Protein AF-A0AAP3DM67-F1 (afdb_monomer)

Organism: Brevibacillus laterosporus (NCBI:txid1465)

Sequence (112 aa):
MTEQQIIVTLATKVMGWELLANDGLGWTGQRPDGVFVYEWNWNPLEDLNHAFQVVDKLLMIDKLLSHFYIFELFGSEVGWVAIFKLIDGNLNYPKMFEATGKLRKEPYAKLL

Nearest PDB structures (foldseek):
  7ucz-assembly2_B  TM=4.566E-01  e=4.155E+00  Homo sapiens
  8pnd-assembly1_A  TM=3.630E-01  e=1.825E+00  Homo sapiens
  8pnd-assembly2_B  TM=4.158E-01  e=3.694E+00  Homo sapiens
  8hmd-assembly1_B  TM=3.719E-01  e=3.097E+00  Tetrahymena thermophila
  7ds3-assembly1_B  TM=2.261E-01  e=5.256E+00  Gallus gallus

InterPro domains:
  IPR041270 Phage ABA sandwich domain [PF18066] (10-60)

Secondary structure (DSSP, 8-state):
--HHHHHHHIIIIIS-PEEEEEETTEEEEE-TTS-EEEGGG--TTT-HHHHHHHHHHHHHHHHHS-EEEEEEEEEETTEEEEEEEEEETTS--SEEEEEEESSTTHHHHTT-

pLDDT: mean 80.98, std 11.81, range [52.84, 96.88]

Foldseek 3Di:
DDLLVVQVCLVCVQQVWAWDDDDPVGTWTAHPVGDIDTPVRARLVPDVVNVVVSVVSVLLVVLVVFWDWDWDWDADPQAIKIKIFIATSVRDGPDIDIAGDRYRCRRVVVVD

Radius of gyration: 20.77 Å; Cα contacts (8 Å, |Δi|>4): 172; chains: 1; bounding box: 49×27×49 Å

Mean predicted aligned error: 12.62 Å

Structure (mmCIF, N/CA/C/O backbone):
data_AF-A0AAP3DM67-F1
#
_entry.id   AF-A0AAP3DM67-F1
#
loop_
_atom_site.group_PDB
_atom_site.id
_atom_site.type_symbol
_atom_site.label_atom_id
_atom_site.label_alt_id
_atom_site.label_comp_id
_atom_site.label_asym_id
_atom_site.label_entity_id
_atom_site.label_seq_id
_atom_site.pdbx_PDB_ins_code
_atom_site.Cartn_x
_atom_site.Cartn_y
_atom_site.Cartn_z
_atom_site.occupancy
_atom_site.B_iso_or_equiv
_atom_site.auth_seq_id
_atom_site.auth_comp_id
_atom_site.auth_asym_id
_atom_site.auth_atom_id
_atom_site.pdbx_PDB_model_num
ATOM 1 N N . MET A 1 1 ? 14.414 9.681 5.615 1.00 66.50 1 MET A N 1
ATOM 2 C CA . MET A 1 1 ? 13.932 8.965 4.418 1.00 66.50 1 MET A CA 1
ATOM 3 C C . MET A 1 1 ? 13.482 10.025 3.429 1.00 66.50 1 MET A C 1
ATOM 5 O O . MET A 1 1 ? 12.774 10.927 3.858 1.00 66.50 1 MET A O 1
ATOM 9 N N . THR A 1 2 ? 13.969 9.995 2.191 1.00 88.75 2 THR A N 1
ATOM 10 C CA . THR A 1 2 ? 13.570 10.949 1.138 1.00 88.75 2 THR A CA 1
ATOM 11 C C . THR A 1 2 ? 12.265 10.508 0.472 1.00 88.75 2 THR A C 1
ATOM 13 O O . THR A 1 2 ? 11.905 9.334 0.551 1.00 88.75 2 THR A O 1
ATOM 16 N N . GLU A 1 3 ? 11.563 11.419 -0.205 1.00 87.88 3 GLU A N 1
ATOM 17 C CA . GLU A 1 3 ? 10.336 11.097 -0.955 1.00 87.88 3 GLU A CA 1
ATOM 18 C C . GLU A 1 3 ? 10.576 9.988 -1.981 1.00 87.88 3 GLU A C 1
ATOM 20 O O . GLU A 1 3 ? 9.851 8.998 -2.013 1.00 87.88 3 GLU A O 1
ATOM 25 N N . GLN A 1 4 ? 11.679 10.071 -2.724 1.00 87.81 4 GLN A N 1
ATOM 26 C CA . GLN A 1 4 ? 12.065 9.038 -3.684 1.00 87.81 4 GLN A CA 1
ATOM 27 C C . GLN A 1 4 ? 12.304 7.672 -3.015 1.00 87.81 4 GLN A C 1
ATOM 29 O O . GLN A 1 4 ? 11.886 6.638 -3.534 1.00 87.81 4 GLN A O 1
ATOM 34 N N . GLN A 1 5 ? 12.906 7.646 -1.818 1.00 86.69 5 GLN A N 1
ATOM 35 C CA . GLN A 1 5 ? 13.051 6.409 -1.040 1.00 86.69 5 GLN A CA 1
ATOM 36 C C . GLN A 1 5 ? 11.694 5.845 -0.598 1.00 86.69 5 GLN A C 1
ATOM 38 O O . GLN A 1 5 ? 11.529 4.623 -0.592 1.00 86.69 5 GLN A O 1
ATOM 43 N N . ILE A 1 6 ? 10.725 6.699 -0.251 1.00 89.31 6 ILE A N 1
ATOM 44 C CA . ILE A 1 6 ? 9.356 6.272 0.077 1.00 89.31 6 ILE A CA 1
ATOM 45 C C . ILE A 1 6 ? 8.704 5.646 -1.158 1.00 89.31 6 ILE A C 1
ATOM 47 O O . ILE A 1 6 ? 8.230 4.516 -1.075 1.00 89.31 6 ILE A O 1
ATOM 51 N N . ILE A 1 7 ? 8.745 6.318 -2.311 1.00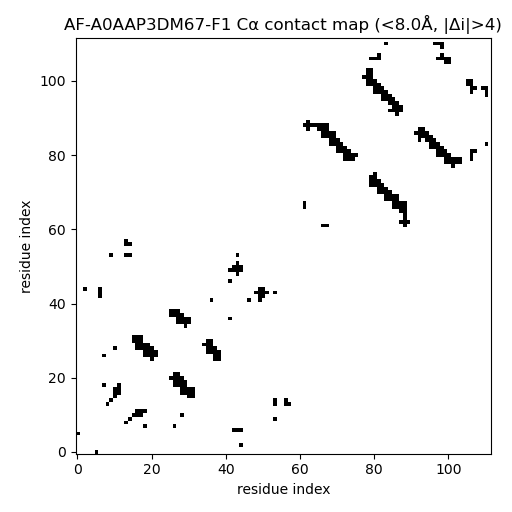 91.62 7 ILE A N 1
ATOM 52 C CA . ILE A 1 7 ? 8.131 5.840 -3.562 1.00 91.62 7 ILE A CA 1
ATOM 53 C C . ILE A 1 7 ? 8.707 4.479 -3.973 1.00 91.62 7 ILE A C 1
ATOM 55 O O . ILE A 1 7 ? 7.953 3.531 -4.195 1.00 91.62 7 ILE A O 1
ATOM 59 N N . VAL A 1 8 ? 10.036 4.339 -3.987 1.00 93.50 8 VAL A N 1
ATOM 60 C CA . VAL A 1 8 ? 10.715 3.072 -4.315 1.00 93.50 8 VAL A CA 1
ATOM 61 C C . VAL A 1 8 ? 10.374 1.973 -3.302 1.00 93.50 8 VAL A C 1
ATOM 63 O O . VAL A 1 8 ? 10.197 0.809 -3.672 1.00 93.50 8 VAL A O 1
ATOM 66 N N . THR A 1 9 ? 10.231 2.321 -2.020 1.00 93.06 9 THR A N 1
ATOM 67 C CA . THR A 1 9 ? 9.796 1.366 -0.990 1.00 93.06 9 THR A CA 1
ATOM 68 C C . THR A 1 9 ? 8.365 0.900 -1.241 1.00 93.06 9 THR A C 1
ATOM 70 O O . THR A 1 9 ? 8.106 -0.300 -1.180 1.00 93.06 9 THR A O 1
ATOM 73 N N . LEU A 1 10 ? 7.440 1.802 -1.574 1.00 92.25 10 LEU A N 1
ATOM 74 C CA . LEU A 1 10 ? 6.061 1.440 -1.908 1.00 92.25 10 LEU A CA 1
ATOM 75 C C . LEU A 1 10 ? 6.006 0.558 -3.165 1.00 92.25 10 LEU A C 1
ATOM 77 O O . LEU A 1 10 ? 5.364 -0.492 -3.143 1.00 92.25 10 LEU A O 1
ATOM 81 N N . ALA A 1 11 ? 6.743 0.907 -4.220 1.00 93.50 11 ALA A N 1
ATOM 82 C CA . ALA A 1 11 ? 6.826 0.103 -5.439 1.00 93.50 11 ALA A CA 1
ATOM 83 C C . ALA A 1 11 ? 7.337 -1.325 -5.161 1.00 93.50 11 ALA A C 1
ATOM 85 O O . ALA A 1 11 ? 6.722 -2.310 -5.567 1.00 93.50 11 ALA A O 1
ATOM 86 N N . THR A 1 12 ? 8.433 -1.463 -4.414 1.00 93.44 12 THR A N 1
ATOM 87 C CA . THR A 1 12 ? 9.079 -2.772 -4.213 1.00 93.44 12 THR A CA 1
ATOM 88 C C . THR A 1 12 ? 8.449 -3.609 -3.103 1.00 93.44 12 THR A C 1
ATOM 90 O O . THR A 1 12 ? 8.279 -4.817 -3.262 1.00 93.44 1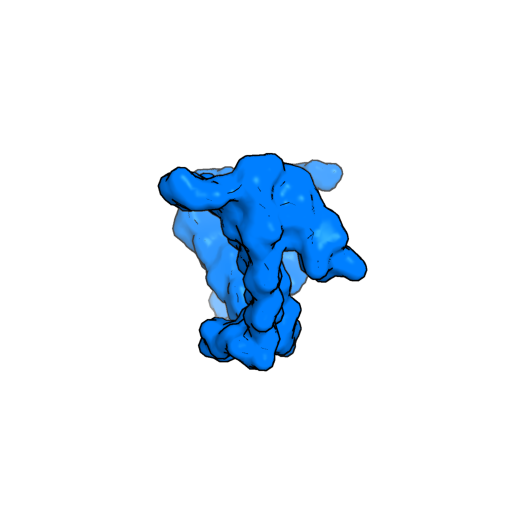2 THR A O 1
ATOM 93 N N . LYS A 1 13 ? 8.096 -3.002 -1.965 1.00 90.38 13 LYS A N 1
ATOM 94 C CA . LYS A 1 13 ? 7.615 -3.724 -0.774 1.00 90.38 13 LYS A CA 1
ATOM 95 C C . LYS A 1 13 ? 6.103 -3.865 -0.714 1.00 90.38 13 LYS A C 1
ATOM 97 O O . LYS A 1 13 ? 5.636 -4.878 -0.206 1.00 90.38 13 LYS A O 1
ATOM 102 N N . VAL A 1 14 ? 5.354 -2.886 -1.220 1.00 89.06 14 VAL A N 1
ATOM 103 C CA . VAL A 1 14 ? 3.885 -2.941 -1.220 1.00 89.06 14 VAL A CA 1
ATOM 104 C C . VAL A 1 14 ? 3.382 -3.505 -2.540 1.00 89.06 14 VAL A C 1
ATOM 106 O O . VAL A 1 14 ? 2.676 -4.512 -2.560 1.00 89.06 14 VAL A O 1
ATOM 109 N N . MET A 1 15 ? 3.781 -2.897 -3.658 1.00 91.69 15 MET A N 1
ATOM 110 C CA . MET A 1 15 ? 3.281 -3.302 -4.973 1.00 91.69 15 MET A CA 1
ATOM 111 C C . MET A 1 15 ? 3.920 -4.599 -5.483 1.00 91.69 15 MET A C 1
ATOM 113 O O . MET A 1 15 ? 3.322 -5.283 -6.319 1.00 91.69 15 MET A O 1
ATOM 117 N N . GLY A 1 16 ? 5.083 -4.974 -4.940 1.00 92.44 16 GLY A N 1
ATOM 118 C CA . GLY A 1 16 ? 5.822 -6.177 -5.323 1.00 92.44 16 GLY A CA 1
ATOM 119 C C . GLY A 1 16 ? 6.508 -6.045 -6.681 1.00 92.44 16 GLY A C 1
ATOM 120 O O . GLY A 1 16 ? 6.633 -7.035 -7.397 1.00 92.44 16 GLY A O 1
ATOM 121 N N . TRP A 1 17 ? 6.873 -4.824 -7.074 1.00 96.00 17 TRP A N 1
ATOM 122 C CA . TRP A 1 17 ? 7.575 -4.556 -8.326 1.00 96.00 17 TRP A CA 1
ATOM 123 C C . TRP A 1 17 ? 9.075 -4.790 -8.159 1.00 96.00 17 TRP A C 1
ATOM 125 O O . TRP A 1 17 ? 9.643 -4.548 -7.092 1.00 96.00 17 TRP A O 1
ATOM 135 N N . GLU A 1 18 ? 9.727 -5.233 -9.226 1.00 96.50 18 GLU A N 1
ATOM 136 C CA . GLU A 1 18 ? 11.180 -5.340 -9.271 1.00 96.50 18 GLU A CA 1
ATOM 137 C C . GLU A 1 18 ? 11.785 -3.967 -9.567 1.00 96.50 18 GLU A C 1
ATOM 139 O O . GLU A 1 18 ? 11.330 -3.271 -10.473 1.00 96.50 18 GLU A O 1
ATOM 144 N N . LEU A 1 19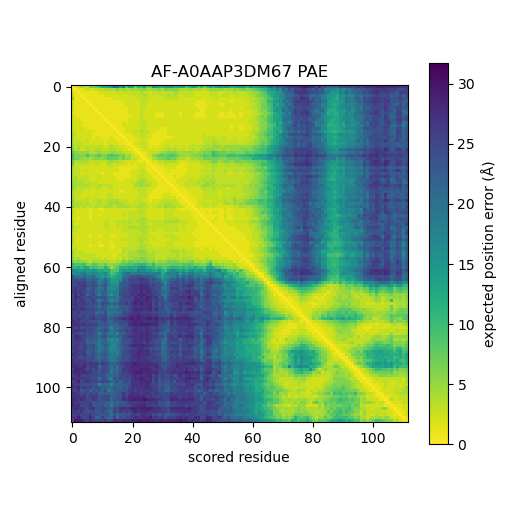 ? 12.797 -3.556 -8.801 1.00 95.81 19 LEU A N 1
ATOM 145 C CA . LEU A 1 19 ? 13.541 -2.327 -9.069 1.00 95.81 19 LEU A CA 1
ATOM 146 C C . LEU A 1 19 ? 14.678 -2.632 -10.044 1.00 95.81 19 LEU A C 1
ATOM 148 O O . LEU A 1 19 ? 15.571 -3.407 -9.712 1.00 95.81 19 LEU A O 1
ATOM 152 N N . LEU A 1 20 ? 14.665 -1.990 -11.210 1.00 94.50 20 LEU A N 1
ATOM 153 C CA . LEU A 1 20 ? 15.658 -2.210 -12.264 1.00 94.50 20 LEU A CA 1
ATOM 154 C C . LEU A 1 20 ? 16.739 -1.128 -12.288 1.00 94.50 20 LEU A C 1
ATOM 156 O O . LEU A 1 20 ? 17.904 -1.423 -12.539 1.00 94.50 20 LEU A O 1
ATOM 160 N N . ALA A 1 21 ? 16.360 0.121 -12.016 1.00 93.06 21 ALA A N 1
ATOM 161 C CA . ALA A 1 21 ? 17.277 1.252 -11.938 1.00 93.06 21 ALA A CA 1
ATOM 162 C C . ALA A 1 21 ? 16.771 2.278 -10.917 1.00 93.06 21 ALA A C 1
ATOM 164 O O . ALA A 1 21 ? 15.563 2.431 -10.731 1.00 93.06 21 ALA A O 1
ATOM 165 N N . ASN A 1 22 ? 17.698 2.965 -10.251 1.00 92.06 22 ASN A N 1
ATOM 166 C CA . ASN A 1 22 ? 17.429 4.092 -9.358 1.00 92.06 22 ASN A CA 1
ATOM 167 C C . ASN A 1 22 ? 18.684 4.970 -9.299 1.00 92.06 22 ASN A C 1
ATOM 169 O O . ASN A 1 22 ? 19.589 4.715 -8.500 1.00 92.06 22 ASN A O 1
ATOM 173 N N . ASP A 1 23 ? 18.772 5.935 -10.206 1.00 87.06 23 ASP A N 1
ATOM 174 C CA . ASP A 1 23 ? 19.939 6.795 -10.387 1.00 87.06 23 ASP A CA 1
ATOM 175 C C . ASP A 1 23 ? 19.524 8.266 -10.583 1.00 87.06 23 ASP A C 1
ATOM 177 O O . ASP A 1 23 ? 18.393 8.656 -10.299 1.00 87.06 23 ASP A O 1
ATOM 181 N N . GLY A 1 24 ? 20.456 9.115 -11.027 1.00 79.62 24 GLY A N 1
ATOM 182 C CA . GLY A 1 24 ? 20.201 10.544 -11.239 1.00 79.62 24 GLY A CA 1
ATOM 183 C C . GLY A 1 24 ? 19.169 10.869 -12.329 1.00 79.62 24 GLY A C 1
ATOM 184 O O . GLY A 1 24 ? 18.807 12.036 -12.462 1.00 79.62 24 GLY A O 1
ATOM 185 N N . LEU A 1 25 ? 18.710 9.879 -13.102 1.00 81.31 25 LEU A N 1
ATOM 186 C CA . LEU A 1 25 ? 17.636 9.999 -14.093 1.00 81.31 25 LEU A CA 1
ATOM 187 C C . LEU A 1 25 ? 16.271 9.549 -13.548 1.00 81.31 25 LEU A C 1
ATOM 189 O O . LEU A 1 25 ? 15.282 9.619 -14.278 1.00 81.31 25 LEU A O 1
ATOM 193 N N . GLY A 1 26 ? 16.222 9.090 -12.295 1.00 86.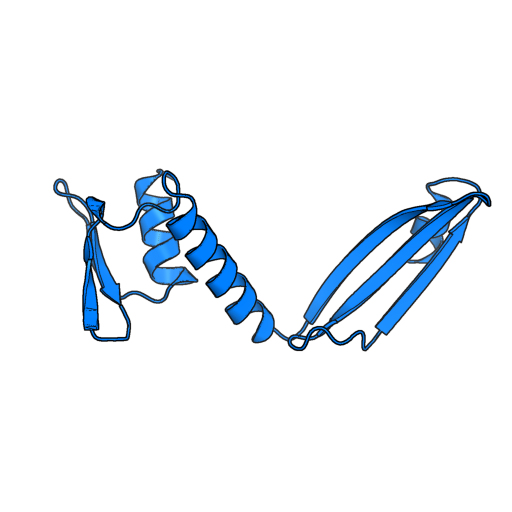75 26 GLY A N 1
ATOM 194 C CA . GLY A 1 26 ? 15.019 8.593 -11.644 1.00 86.75 26 GLY A CA 1
ATOM 195 C C . GLY A 1 26 ? 15.043 7.092 -11.393 1.00 86.75 26 GLY A C 1
ATOM 196 O O . GLY A 1 26 ? 16.077 6.424 -11.496 1.00 86.75 26 GLY A O 1
ATOM 197 N N . TRP A 1 27 ? 13.875 6.541 -11.065 1.00 91.88 27 TRP A N 1
ATOM 198 C CA . TRP A 1 27 ? 13.705 5.106 -10.857 1.00 91.88 27 TRP A CA 1
ATOM 199 C C . TRP A 1 27 ? 12.912 4.444 -11.990 1.00 91.88 27 TRP A C 1
ATOM 201 O O . TRP A 1 27 ? 12.010 5.029 -12.594 1.00 91.88 27 TRP A O 1
ATOM 211 N N . THR A 1 28 ? 13.263 3.192 -12.273 1.00 94.50 28 THR A N 1
ATOM 212 C CA . THR A 1 28 ? 12.547 2.306 -13.197 1.00 94.50 28 THR A CA 1
ATOM 213 C C . THR A 1 28 ? 12.300 0.977 -12.505 1.00 94.50 28 THR A C 1
ATOM 215 O O . THR A 1 28 ? 13.220 0.385 -11.935 1.00 94.50 28 THR A O 1
ATOM 218 N N . GLY A 1 29 ? 11.065 0.496 -12.570 1.00 94.75 29 GLY A N 1
ATOM 219 C CA . GLY A 1 29 ? 10.685 -0.811 -12.059 1.00 94.75 29 GLY A CA 1
ATOM 220 C C . GLY A 1 29 ? 9.889 -1.630 -13.064 1.00 94.75 29 GLY A C 1
ATOM 221 O O . GLY A 1 29 ? 9.464 -1.131 -14.106 1.00 94.75 29 GLY A O 1
ATOM 222 N N . GLN A 1 30 ? 9.678 -2.898 -12.741 1.00 96.88 30 GLN A N 1
ATOM 223 C CA . GLN A 1 30 ? 8.876 -3.819 -13.534 1.00 96.88 30 GLN A CA 1
ATOM 224 C C . GLN A 1 30 ? 7.789 -4.447 -12.668 1.00 96.88 30 GLN A C 1
ATOM 226 O O . GLN A 1 30 ? 8.036 -4.937 -11.564 1.00 96.88 30 GLN A O 1
ATOM 231 N N . ARG A 1 31 ? 6.559 -4.410 -13.174 1.00 94.75 31 ARG A N 1
ATOM 232 C CA . ARG A 1 31 ? 5.405 -5.055 -12.550 1.00 94.75 31 ARG A CA 1
ATOM 233 C C . ARG A 1 31 ? 5.482 -6.580 -12.708 1.00 94.75 31 ARG A C 1
ATOM 235 O O . ARG A 1 31 ? 6.107 -7.058 -13.652 1.00 94.75 31 ARG A O 1
ATOM 242 N N . PRO A 1 32 ? 4.771 -7.356 -11.868 1.00 91.38 32 PRO A N 1
ATOM 243 C CA . PRO A 1 32 ? 4.705 -8.814 -12.001 1.00 91.38 32 PRO A CA 1
ATOM 244 C C . PRO A 1 32 ? 4.177 -9.325 -13.352 1.00 91.38 32 PRO A C 1
ATOM 246 O O . PRO A 1 32 ? 4.434 -10.469 -13.708 1.00 91.38 32 PRO A O 1
ATOM 249 N N . ASP A 1 33 ? 3.439 -8.501 -14.101 1.00 94.56 33 ASP A N 1
ATOM 250 C CA . ASP A 1 33 ? 2.946 -8.806 -15.453 1.00 94.56 33 ASP A CA 1
ATOM 251 C C . ASP A 1 33 ? 3.969 -8.492 -16.567 1.00 94.56 33 ASP A C 1
ATOM 253 O O . ASP A 1 33 ? 3.676 -8.670 -17.749 1.00 94.56 33 ASP A O 1
ATOM 257 N N . GLY A 1 34 ? 5.173 -8.039 -16.204 1.00 93.62 34 GLY A N 1
ATOM 258 C CA . GLY A 1 34 ? 6.258 -7.707 -17.124 1.00 93.62 34 GLY A CA 1
ATOM 259 C C . GLY A 1 34 ? 6.248 -6.262 -17.630 1.00 93.62 34 GLY A C 1
ATOM 260 O O . GLY A 1 34 ? 7.183 -5.875 -18.337 1.00 93.62 34 GLY A O 1
ATOM 261 N N . VAL A 1 35 ? 5.252 -5.444 -17.269 1.00 95.94 35 VAL A N 1
ATOM 262 C CA . VAL A 1 35 ? 5.155 -4.047 -17.722 1.00 95.94 35 VAL A CA 1
ATOM 263 C C . VAL A 1 35 ? 6.152 -3.155 -16.977 1.00 95.94 35 VAL A C 1
ATOM 265 O O . VAL A 1 35 ? 6.200 -3.143 -15.745 1.00 95.94 35 VAL A O 1
ATOM 268 N N . PHE A 1 36 ? 6.921 -2.362 -17.727 1.00 94.75 36 PHE A N 1
ATOM 269 C CA . PHE A 1 36 ? 7.837 -1.365 -17.170 1.00 94.75 36 PHE A CA 1
ATOM 270 C C . PHE A 1 36 ? 7.088 -0.138 -16.635 1.00 94.75 36 PHE A C 1
ATOM 272 O O . PHE A 1 36 ? 6.146 0.363 -17.254 1.00 94.75 36 PHE A O 1
ATOM 279 N N . VAL A 1 37 ? 7.541 0.369 -15.491 1.00 93.75 37 VAL A N 1
ATOM 280 C CA . VAL A 1 37 ? 7.041 1.580 -14.837 1.00 93.75 37 VAL A CA 1
ATOM 281 C C . VAL A 1 37 ? 8.217 2.509 -14.578 1.00 93.75 37 VAL A C 1
ATOM 283 O O . VAL A 1 37 ? 9.263 2.077 -14.103 1.00 93.75 37 VAL A O 1
ATOM 286 N N . TYR A 1 38 ? 8.020 3.785 -14.876 1.00 92.19 38 TYR A N 1
ATOM 287 C CA . TYR A 1 38 ? 9.017 4.837 -14.724 1.00 92.19 38 TYR A CA 1
ATOM 288 C C . TYR A 1 38 ? 8.552 5.843 -13.672 1.00 92.19 38 TYR A C 1
ATOM 290 O O . TYR A 1 38 ? 7.345 5.999 -13.472 1.00 92.19 38 TYR A O 1
ATOM 298 N N . GLU A 1 39 ? 9.491 6.555 -13.054 1.00 88.31 39 GLU A N 1
ATOM 299 C CA . GLU A 1 39 ? 9.216 7.567 -12.025 1.00 88.31 39 GLU A CA 1
ATOM 300 C C . GLU A 1 39 ? 8.137 8.577 -12.429 1.00 88.31 39 GLU A C 1
ATOM 302 O O . GLU A 1 39 ? 7.178 8.790 -11.692 1.00 88.31 39 GLU A O 1
ATOM 307 N N . TRP A 1 40 ? 8.233 9.137 -13.635 1.00 88.12 40 TRP A N 1
ATOM 308 C CA . TRP A 1 40 ? 7.273 10.127 -14.137 1.00 88.12 40 TRP A CA 1
ATOM 309 C C . TRP A 1 40 ? 5.877 9.554 -14.431 1.00 88.12 40 TRP A C 1
ATOM 311 O O . TRP A 1 40 ? 4.935 10.315 -14.634 1.00 88.12 40 TRP A O 1
ATOM 321 N N . ASN A 1 41 ? 5.727 8.226 -14.467 1.00 90.56 41 ASN A N 1
ATOM 322 C CA . ASN A 1 41 ? 4.452 7.553 -14.716 1.00 90.56 41 ASN A CA 1
ATOM 323 C C . ASN A 1 41 ? 3.747 7.108 -13.429 1.00 90.56 41 ASN A C 1
ATOM 325 O O . ASN A 1 41 ? 2.580 6.728 -13.495 1.00 90.56 41 ASN A O 1
ATOM 329 N N . TRP A 1 42 ? 4.435 7.086 -12.282 1.00 93.62 42 TRP A N 1
ATOM 330 C CA . TRP A 1 42 ? 3.855 6.615 -11.027 1.00 93.62 42 TRP A CA 1
ATOM 331 C C . TRP A 1 42 ? 4.459 7.331 -9.820 1.00 93.62 42 TRP A C 1
ATOM 333 O O . TRP A 1 42 ? 5.554 7.009 -9.366 1.00 93.62 42 TRP A O 1
ATOM 343 N N . ASN A 1 43 ? 3.702 8.275 -9.264 1.00 92.06 43 ASN A N 1
ATOM 344 C CA . ASN A 1 43 ? 4.053 8.980 -8.037 1.00 92.06 43 ASN A CA 1
ATOM 345 C C . ASN A 1 43 ? 2.875 8.946 -7.041 1.00 92.06 43 ASN A C 1
ATOM 347 O O . ASN A 1 43 ? 1.946 9.741 -7.180 1.00 92.06 43 ASN A O 1
ATOM 351 N N . PRO A 1 44 ? 2.883 8.048 -6.038 1.00 89.25 44 PRO A N 1
ATOM 352 C CA . PRO A 1 44 ? 1.815 7.937 -5.043 1.00 89.25 44 PRO A CA 1
ATOM 353 C C . PRO A 1 44 ? 1.796 9.081 -4.021 1.00 89.25 44 PRO A C 1
ATOM 355 O O . PRO A 1 44 ? 0.876 9.136 -3.210 1.00 89.25 44 PRO A O 1
ATOM 358 N N . LEU A 1 45 ? 2.798 9.966 -4.014 1.00 88.31 45 LEU A N 1
ATOM 359 C CA . LEU A 1 45 ? 2.824 11.133 -3.127 1.00 88.31 45 LEU A CA 1
ATOM 360 C C . LEU A 1 45 ? 2.170 12.366 -3.767 1.00 88.31 45 LEU A C 1
ATOM 362 O O . LEU A 1 45 ? 1.726 13.256 -3.048 1.00 88.31 45 LEU A O 1
ATOM 366 N N . GLU A 1 46 ? 2.077 12.401 -5.098 1.00 86.44 46 GLU A N 1
ATOM 367 C CA . GLU A 1 46 ? 1.540 13.541 -5.856 1.00 86.44 46 GLU A CA 1
ATOM 368 C C . GLU A 1 46 ? 0.243 13.217 -6.612 1.00 86.44 46 GLU A C 1
ATOM 370 O O . GLU A 1 46 ? -0.560 14.116 -6.858 1.00 86.44 46 GLU A O 1
ATOM 375 N N . ASP A 1 47 ? -0.002 11.947 -6.955 1.00 85.88 47 ASP A N 1
ATOM 376 C CA . ASP A 1 47 ? -1.200 11.509 -7.676 1.00 85.88 47 ASP A CA 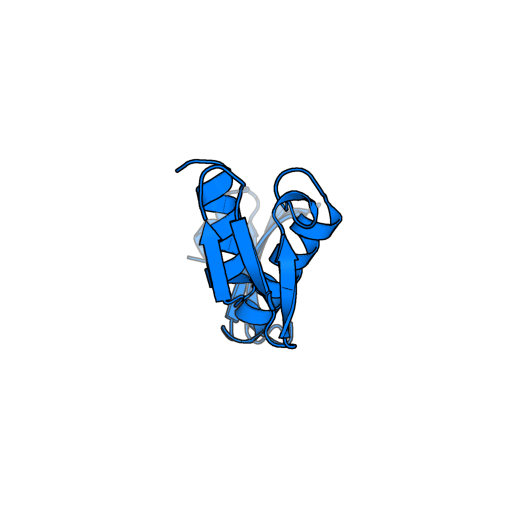1
ATOM 377 C C . ASP A 1 47 ? -2.087 10.613 -6.795 1.00 85.88 47 ASP A C 1
ATOM 379 O O . ASP A 1 47 ? -1.677 9.555 -6.305 1.00 85.88 47 ASP A O 1
ATOM 383 N N . LEU A 1 48 ? -3.347 11.027 -6.632 1.00 78.44 48 LEU A N 1
ATOM 384 C CA . LEU A 1 48 ? -4.340 10.326 -5.816 1.00 78.44 48 LEU A CA 1
ATOM 385 C C . LEU A 1 48 ? -4.654 8.914 -6.327 1.00 78.44 48 LEU A C 1
ATOM 387 O O . LEU A 1 48 ? -4.835 8.009 -5.514 1.00 78.44 48 LEU A O 1
ATOM 391 N N . ASN A 1 49 ? -4.698 8.686 -7.640 1.00 86.44 49 ASN A N 1
ATOM 392 C CA . ASN A 1 49 ? -4.958 7.355 -8.194 1.00 86.44 49 ASN A CA 1
ATOM 393 C C . ASN A 1 49 ? -3.818 6.393 -7.849 1.00 86.44 49 ASN A C 1
ATOM 395 O O . ASN A 1 49 ? -4.061 5.233 -7.514 1.00 86.44 49 ASN A O 1
ATOM 399 N N . HIS A 1 50 ? -2.573 6.871 -7.888 1.00 89.94 50 HIS A N 1
ATOM 400 C CA . HIS A 1 50 ? -1.410 6.084 -7.477 1.00 89.94 50 HIS A CA 1
ATOM 401 C C . HIS A 1 50 ? -1.411 5.809 -5.970 1.00 89.94 50 HIS A C 1
ATOM 403 O O . HIS A 1 50 ? -1.124 4.683 -5.560 1.00 89.94 50 HIS A O 1
ATOM 409 N N . ALA A 1 51 ? -1.801 6.790 -5.151 1.00 80.56 51 ALA A N 1
ATOM 410 C CA . ALA A 1 51 ? -1.975 6.598 -3.713 1.00 80.56 51 ALA A CA 1
ATOM 411 C C . ALA A 1 51 ? -3.029 5.518 -3.404 1.00 80.56 51 ALA A C 1
ATOM 413 O O . ALA A 1 51 ? -2.783 4.624 -2.591 1.00 80.56 51 ALA A O 1
ATOM 414 N N . PHE A 1 52 ? -4.174 5.539 -4.095 1.00 80.19 52 PHE A N 1
ATOM 415 C CA . PHE A 1 52 ? -5.220 4.527 -3.914 1.00 80.19 52 PHE A CA 1
ATOM 416 C C . PHE A 1 52 ? -4.774 3.122 -4.333 1.00 80.19 52 PHE A C 1
ATOM 418 O O . PHE A 1 52 ? -5.104 2.166 -3.640 1.00 80.19 52 PHE A O 1
ATOM 425 N N . GLN A 1 53 ? -3.947 2.974 -5.374 1.00 87.75 53 GLN A N 1
ATOM 426 C CA . GLN A 1 53 ? -3.379 1.664 -5.735 1.00 87.75 53 GLN A CA 1
ATOM 427 C C . GLN A 1 53 ? -2.550 1.047 -4.597 1.00 87.75 53 GLN A C 1
ATOM 429 O O . GLN A 1 53 ? -2.609 -0.163 -4.373 1.00 87.75 53 GLN A O 1
ATOM 434 N N . VAL A 1 54 ? -1.789 1.870 -3.865 1.00 86.00 54 VAL A N 1
ATOM 435 C CA . VAL A 1 54 ? -1.023 1.429 -2.689 1.00 86.00 54 VAL A CA 1
ATOM 436 C C . VAL A 1 54 ? -1.969 0.992 -1.573 1.00 86.00 54 VAL A C 1
ATOM 438 O O . VAL A 1 54 ? -1.767 -0.069 -0.985 1.00 86.00 54 VAL A O 1
ATOM 441 N N . VAL A 1 55 ? -3.016 1.777 -1.306 1.00 78.50 55 VAL A N 1
ATOM 442 C CA . VAL A 1 55 ? -4.030 1.468 -0.285 1.00 78.50 55 VAL A CA 1
ATOM 443 C C . VAL A 1 55 ? -4.759 0.164 -0.606 1.00 78.50 55 VAL A C 1
ATOM 445 O O . VAL A 1 55 ? -4.849 -0.699 0.263 1.00 78.50 55 VAL A O 1
ATOM 448 N N . ASP A 1 56 ? -5.202 -0.032 -1.847 1.00 81.12 56 ASP A N 1
ATOM 449 C CA . ASP A 1 56 ? -5.859 -1.267 -2.288 1.00 81.12 56 ASP A CA 1
ATOM 450 C C . ASP A 1 56 ? -4.942 -2.479 -2.130 1.00 81.12 56 ASP A C 1
ATOM 452 O O . ASP A 1 56 ? -5.372 -3.549 -1.690 1.00 81.12 56 ASP A O 1
ATOM 456 N N . LYS A 1 57 ? -3.654 -2.319 -2.449 1.00 82.81 57 LYS A N 1
ATOM 457 C CA . LYS A 1 57 ? -2.672 -3.390 -2.300 1.00 82.81 57 LYS A CA 1
ATOM 458 C C . LYS A 1 57 ? -2.408 -3.721 -0.834 1.00 82.81 57 LYS A C 1
ATOM 460 O O . LYS A 1 57 ? -2.365 -4.903 -0.502 1.00 82.81 57 LYS A O 1
ATOM 465 N N . LEU A 1 58 ? -2.279 -2.715 0.031 1.00 78.75 58 LEU A N 1
ATOM 466 C CA . LEU A 1 58 ? -2.153 -2.904 1.478 1.00 78.75 58 LEU A CA 1
ATOM 467 C C . LEU A 1 58 ? -3.397 -3.574 2.057 1.00 78.75 58 LEU A C 1
ATOM 469 O O . LEU A 1 58 ? -3.259 -4.555 2.769 1.00 78.75 58 LEU A O 1
ATOM 473 N N . LEU A 1 59 ? -4.598 -3.139 1.670 1.00 69.75 59 LEU A N 1
ATOM 474 C CA . LEU A 1 59 ? -5.853 -3.789 2.053 1.00 69.75 59 LEU A CA 1
ATOM 475 C C . LEU A 1 59 ? -5.914 -5.240 1.566 1.00 69.75 59 LEU A C 1
ATOM 477 O O . LEU A 1 59 ? -6.395 -6.105 2.287 1.00 69.75 59 LEU A O 1
ATOM 481 N N . MET A 1 60 ? -5.424 -5.542 0.362 1.00 67.81 60 MET A N 1
ATOM 482 C CA . MET A 1 60 ? -5.380 -6.914 -0.155 1.00 67.81 60 MET A CA 1
ATOM 483 C C . MET A 1 60 ? -4.343 -7.784 0.576 1.00 67.81 60 MET A C 1
ATOM 485 O O . MET A 1 60 ? -4.605 -8.960 0.826 1.00 67.81 60 MET A O 1
ATOM 489 N N . ILE A 1 61 ? -3.185 -7.220 0.934 1.00 61.19 61 ILE A N 1
ATOM 490 C CA . ILE A 1 61 ? -2.182 -7.870 1.794 1.00 61.19 61 ILE A CA 1
ATOM 491 C C . ILE A 1 61 ? -2.752 -8.077 3.204 1.00 61.19 61 ILE A C 1
ATOM 493 O O . ILE A 1 61 ? -2.563 -9.142 3.780 1.00 61.19 61 ILE A O 1
ATOM 497 N N . ASP A 1 62 ? -3.522 -7.129 3.728 1.00 56.47 62 ASP A N 1
ATOM 498 C CA . ASP A 1 62 ? -4.184 -7.243 5.028 1.00 56.47 62 ASP A CA 1
ATOM 499 C C . ASP A 1 62 ? -5.332 -8.258 5.004 1.00 56.47 62 ASP A C 1
ATOM 501 O O . ASP A 1 62 ? -5.529 -8.988 5.970 1.00 56.47 62 ASP A O 1
ATOM 505 N N . LYS A 1 63 ? -6.032 -8.429 3.875 1.00 52.84 63 LYS A N 1
ATOM 506 C CA . LYS A 1 63 ? -6.944 -9.572 3.692 1.00 52.84 63 LYS A CA 1
ATOM 507 C C . LYS A 1 63 ? -6.211 -10.918 3.755 1.00 52.84 63 LYS A C 1
ATOM 509 O O . LYS A 1 63 ? -6.809 -11.908 4.174 1.00 52.84 63 LYS A O 1
ATOM 514 N N . LEU A 1 64 ? -4.929 -10.969 3.371 1.00 53.69 64 LEU A N 1
ATOM 515 C CA . LEU A 1 64 ? -4.066 -12.143 3.570 1.00 53.69 64 LEU A CA 1
ATOM 516 C C . LEU A 1 64 ? -3.562 -12.241 5.023 1.00 53.69 64 LEU A C 1
ATOM 518 O O . LEU A 1 64 ? -3.470 -13.346 5.560 1.00 53.69 64 LEU A O 1
ATOM 522 N N . LEU A 1 65 ? -3.308 -11.114 5.698 1.00 55.25 65 LEU A N 1
ATOM 523 C CA . LEU A 1 65 ? -3.068 -11.031 7.144 1.00 55.25 65 LEU A CA 1
ATOM 524 C C . LEU A 1 65 ? -4.399 -11.072 7.904 1.00 55.25 65 LEU A C 1
ATOM 526 O O . LEU A 1 65 ? -4.769 -10.122 8.569 1.00 55.25 65 LEU A O 1
ATOM 530 N N . SER A 1 66 ? -5.077 -12.214 7.782 1.00 60.34 66 SER A N 1
ATOM 531 C CA . SER A 1 66 ? -6.327 -12.727 8.372 1.00 60.34 66 SER A CA 1
ATOM 532 C C . SER A 1 66 ? -7.182 -11.927 9.375 1.00 60.34 66 SER A C 1
ATOM 534 O O . SER A 1 66 ? -8.357 -12.269 9.458 1.00 60.34 66 SER A O 1
ATOM 536 N N . HIS A 1 67 ? -6.686 -10.948 10.140 1.00 60.75 67 HIS A N 1
ATOM 537 C CA . HIS A 1 67 ? -7.449 -10.216 11.145 1.00 60.75 67 HIS A CA 1
ATOM 538 C C . HIS A 1 67 ? -6.951 -8.777 11.405 1.00 60.75 67 HIS A C 1
ATOM 540 O O . HIS A 1 67 ? -5.767 -8.574 11.669 1.00 60.75 67 HIS A O 1
ATOM 546 N N . PHE A 1 68 ? -7.862 -7.800 11.484 1.00 64.75 68 PHE A N 1
ATOM 547 C CA . PHE A 1 68 ? -7.592 -6.458 12.024 1.00 64.75 68 PHE A CA 1
ATOM 548 C C . PHE A 1 68 ? -8.666 -6.030 13.037 1.00 64.75 68 PHE A C 1
ATOM 550 O O . PHE A 1 68 ? -9.788 -6.534 13.031 1.00 64.75 68 PHE A O 1
ATOM 557 N N . TYR A 1 69 ? -8.317 -5.118 13.949 1.00 66.81 69 TYR A N 1
ATOM 558 C CA . TYR A 1 69 ? -9.222 -4.643 14.999 1.00 66.81 69 TYR A CA 1
ATOM 559 C C . TYR A 1 69 ? -9.799 -3.272 14.649 1.00 66.81 69 TYR A C 1
ATOM 561 O O . TYR A 1 69 ? -9.048 -2.330 14.399 1.00 66.81 69 TYR A O 1
ATOM 569 N N . ILE A 1 70 ? -11.126 -3.143 14.695 1.00 76.75 70 ILE A N 1
ATOM 570 C CA . ILE A 1 70 ? -11.810 -1.847 14.671 1.00 76.75 70 ILE A CA 1
ATOM 571 C C . ILE A 1 70 ? -12.295 -1.512 16.079 1.00 76.75 70 ILE A C 1
ATOM 573 O O . ILE A 1 70 ? -12.951 -2.320 16.738 1.00 76.75 70 ILE A O 1
ATOM 577 N N . PHE A 1 71 ? -12.005 -0.284 16.506 1.00 76.25 71 PHE A N 1
ATOM 578 C CA . PHE A 1 71 ? -12.562 0.311 17.711 1.00 76.25 71 PHE A CA 1
ATOM 579 C C . PHE A 1 71 ? -13.480 1.476 17.339 1.00 76.25 71 PHE A C 1
ATOM 581 O O . PHE A 1 71 ? -13.050 2.441 16.706 1.00 76.25 71 PHE A O 1
ATOM 588 N N . GLU A 1 72 ? -14.736 1.394 17.761 1.00 81.44 72 GLU A N 1
ATOM 589 C CA . GLU A 1 72 ? -15.735 2.449 17.601 1.00 81.44 72 GLU A CA 1
ATOM 590 C C . GLU A 1 72 ? -16.104 2.995 18.981 1.00 81.44 72 GLU A C 1
ATOM 592 O O . GLU A 1 72 ? -16.393 2.235 19.903 1.00 81.44 72 GLU A O 1
ATOM 597 N N . LEU A 1 73 ? -16.115 4.319 19.129 1.00 81.94 73 LEU A N 1
ATOM 598 C CA . LEU A 1 73 ? -16.572 4.999 20.340 1.00 81.94 73 LEU A CA 1
ATOM 599 C C . LEU A 1 73 ? -17.471 6.159 19.937 1.00 81.94 73 LEU A C 1
ATOM 601 O O . LEU A 1 73 ? -17.004 7.118 19.320 1.00 81.94 73 LEU A O 1
ATOM 605 N N . PHE A 1 74 ? -18.739 6.099 20.321 1.00 85.31 74 PHE A N 1
ATOM 606 C CA . PHE A 1 74 ? -19.709 7.132 19.976 1.00 85.31 74 PHE A CA 1
ATOM 607 C C . PHE A 1 74 ? -20.661 7.434 21.134 1.00 85.31 74 PHE A C 1
ATOM 609 O O . PHE A 1 74 ? -20.840 6.643 22.064 1.00 85.31 74 PHE A O 1
ATOM 616 N N . GLY A 1 75 ? -21.225 8.640 21.091 1.00 82.19 75 GLY A N 1
ATOM 617 C CA . GLY A 1 75 ? -22.262 9.086 22.013 1.00 82.19 75 GLY A CA 1
ATOM 618 C C . GLY A 1 75 ? -23.645 8.660 21.526 1.00 82.19 75 GLY A C 1
ATOM 619 O O . GLY A 1 75 ? -23.914 8.649 20.328 1.00 82.19 75 GLY A O 1
ATOM 620 N N . SER A 1 76 ? -24.519 8.334 22.468 1.00 84.75 76 SER A N 1
ATOM 621 C CA . SER A 1 76 ? -25.933 8.007 22.282 1.00 84.75 76 SER A CA 1
ATOM 622 C C . SER A 1 76 ? -26.773 8.827 23.264 1.00 84.75 76 SER A C 1
ATOM 624 O O . SER A 1 76 ? -26.235 9.421 24.201 1.00 84.75 76 SER A O 1
ATOM 626 N N . GLU A 1 77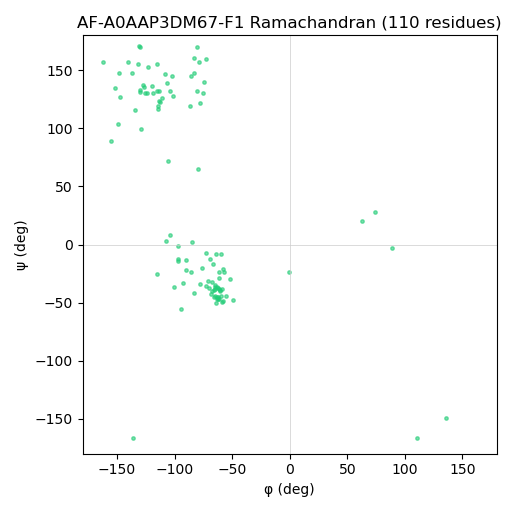 ? -28.096 8.823 23.103 1.00 85.06 77 GLU A N 1
ATOM 627 C CA . GLU A 1 77 ? -29.020 9.532 24.006 1.00 85.06 77 GLU A CA 1
ATOM 628 C C . GLU A 1 77 ? -28.893 9.096 25.478 1.00 85.06 77 GLU A C 1
ATOM 630 O O . GLU A 1 77 ? -29.210 9.862 26.386 1.00 85.06 77 GLU A O 1
ATOM 635 N N . VAL A 1 78 ? -28.389 7.882 25.725 1.00 82.19 78 VAL A N 1
ATOM 636 C CA . VAL A 1 78 ? -28.284 7.276 27.062 1.00 82.19 78 VAL A CA 1
ATOM 637 C C . VAL A 1 78 ? -26.852 7.216 27.613 1.00 82.19 78 VAL A C 1
ATOM 639 O O . VAL A 1 78 ? -26.641 6.697 28.711 1.00 82.19 78 VAL A O 1
ATOM 642 N N . GLY A 1 79 ? -25.861 7.754 26.893 1.00 87.31 79 GLY A N 1
ATOM 643 C CA . GLY A 1 79 ? -24.454 7.752 27.311 1.00 87.31 79 GLY A CA 1
ATOM 644 C C . GLY A 1 79 ? -23.491 7.372 26.189 1.00 87.31 79 GLY A C 1
ATOM 645 O O . GLY A 1 79 ? -23.739 7.648 25.019 1.00 87.31 79 GLY A O 1
ATOM 646 N N . TRP A 1 80 ? -22.375 6.744 26.540 1.00 85.88 80 TRP A N 1
ATOM 647 C CA . TRP A 1 80 ? -21.315 6.350 25.613 1.00 85.88 80 TRP A CA 1
ATOM 648 C C . TRP A 1 80 ? -21.314 4.846 25.370 1.00 85.88 80 TRP A C 1
ATOM 650 O O . TRP A 1 80 ? -21.441 4.057 26.311 1.00 85.88 80 TRP A O 1
ATOM 660 N N . VAL A 1 81 ? -21.102 4.473 24.111 1.00 82.81 81 VAL A N 1
ATOM 661 C CA . VAL A 1 81 ? -20.971 3.086 23.664 1.00 82.81 81 VAL A CA 1
ATOM 662 C C . VAL A 1 81 ? -19.589 2.907 23.056 1.00 82.81 81 VAL A C 1
ATOM 664 O O . VAL A 1 81 ? -19.166 3.718 22.229 1.00 82.81 81 VAL A O 1
ATOM 667 N N . ALA A 1 82 ? -18.887 1.861 23.482 1.00 78.50 82 ALA A N 1
ATOM 668 C CA . ALA A 1 82 ? -17.645 1.417 22.872 1.00 78.50 82 ALA A CA 1
ATOM 669 C C . ALA A 1 82 ? -17.844 0.024 22.275 1.00 78.50 82 ALA A C 1
ATOM 671 O O . ALA A 1 82 ? -18.373 -0.866 22.946 1.00 78.50 82 ALA A O 1
ATOM 672 N N . ILE A 1 83 ? -17.402 -0.159 21.034 1.00 81.94 83 ILE A N 1
ATOM 673 C CA . ILE A 1 83 ? -17.466 -1.432 20.323 1.00 81.94 83 ILE A CA 1
ATOM 674 C C . ILE A 1 83 ? -16.061 -1.807 19.868 1.00 81.94 83 ILE A C 1
ATOM 676 O O . ILE A 1 83 ? -15.356 -1.008 19.251 1.00 81.94 83 ILE A O 1
ATOM 680 N N . PHE A 1 84 ? -15.670 -3.042 20.157 1.00 76.31 84 PHE A N 1
ATOM 681 C CA . PHE A 1 84 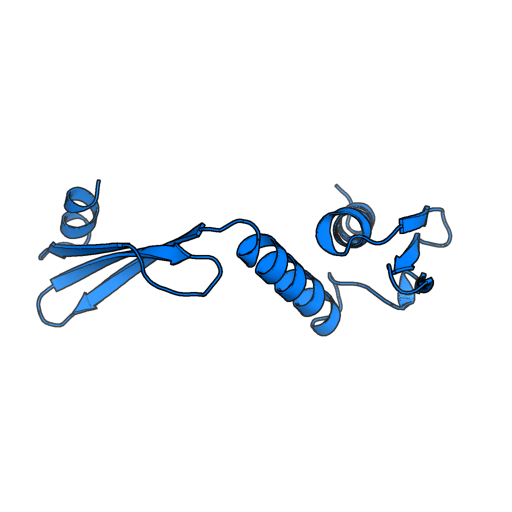? -14.430 -3.640 19.686 1.00 76.31 84 PHE A CA 1
ATOM 682 C C . PHE A 1 84 ? -14.765 -4.799 18.749 1.00 76.31 84 PHE A C 1
ATOM 684 O O . PHE A 1 84 ? -15.394 -5.777 19.163 1.00 76.31 84 PHE A O 1
ATOM 691 N N . LYS A 1 85 ? -14.373 -4.680 17.480 1.00 79.38 85 LYS A N 1
ATOM 692 C CA . LYS A 1 85 ? -14.655 -5.664 16.430 1.00 79.38 85 LYS A CA 1
ATOM 693 C C . LYS A 1 85 ? -13.344 -6.280 15.965 1.00 79.38 85 LYS A C 1
ATOM 695 O O . LYS A 1 85 ? -12.478 -5.573 15.455 1.00 79.38 85 LYS A O 1
ATOM 700 N N . LEU A 1 86 ? -13.211 -7.593 16.128 1.00 74.56 86 LEU A N 1
ATOM 701 C CA . LEU A 1 86 ? -12.238 -8.371 15.371 1.00 74.56 86 LEU A CA 1
ATOM 702 C C . LEU A 1 86 ? -12.834 -8.578 13.984 1.00 74.56 86 LEU A C 1
ATOM 704 O O . LEU A 1 86 ? -13.931 -9.126 13.880 1.00 74.56 86 LEU A O 1
ATOM 708 N N . ILE A 1 87 ? -12.134 -8.126 12.956 1.00 72.12 87 ILE A N 1
ATOM 709 C CA . ILE A 1 87 ? -12.556 -8.267 11.567 1.00 72.12 87 ILE A CA 1
ATOM 710 C C . ILE A 1 87 ? -11.614 -9.244 10.899 1.00 72.12 87 ILE A C 1
ATOM 712 O O . ILE A 1 87 ? -10.403 -9.059 10.986 1.00 72.12 87 ILE A O 1
ATOM 716 N N . ASP A 1 88 ? -12.159 -10.287 10.277 1.00 67.81 88 ASP A N 1
ATOM 717 C CA . ASP A 1 88 ? -11.348 -11.217 9.498 1.00 67.81 88 ASP A CA 1
ATOM 718 C C . ASP A 1 88 ? -11.030 -10.659 8.094 1.00 67.81 88 ASP A C 1
ATOM 720 O O . ASP A 1 88 ? -11.603 -9.666 7.640 1.00 67.81 88 ASP A O 1
ATOM 724 N N . GLY A 1 89 ? -10.130 -11.316 7.361 1.00 59.12 89 GLY A N 1
ATOM 725 C CA . GLY A 1 89 ? -9.783 -10.941 5.981 1.00 59.12 89 GLY A CA 1
ATOM 726 C C . GLY A 1 89 ? -10.955 -10.976 4.979 1.00 59.12 89 GLY A C 1
ATOM 727 O O . GLY A 1 89 ? -10.816 -10.499 3.852 1.00 59.12 89 GLY A O 1
ATOM 728 N N . ASN A 1 90 ? -12.121 -11.497 5.376 1.00 65.31 90 ASN A N 1
ATOM 729 C CA . ASN A 1 90 ? -13.357 -11.523 4.594 1.00 65.31 90 ASN A CA 1
ATOM 730 C C . ASN A 1 90 ? -14.382 -10.472 5.058 1.00 65.31 90 ASN A C 1
ATOM 732 O O . ASN A 1 90 ? -15.507 -10.471 4.561 1.00 65.31 90 ASN A O 1
ATOM 736 N N . LEU A 1 91 ? -14.001 -9.566 5.967 1.00 64.69 91 LEU A N 1
ATOM 737 C CA . LEU A 1 91 ? -14.877 -8.565 6.587 1.00 64.69 91 LEU A CA 1
ATOM 738 C C . LEU A 1 91 ? -16.022 -9.163 7.422 1.00 64.69 91 LEU A C 1
ATOM 740 O O . LEU A 1 91 ? -17.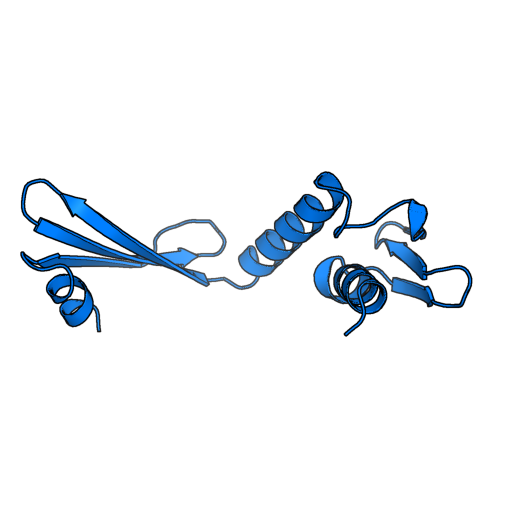004 -8.474 7.707 1.00 64.69 91 LEU A O 1
ATOM 744 N N . ASN A 1 92 ? -15.902 -10.420 7.850 1.00 65.50 92 ASN A N 1
ATOM 745 C CA . ASN A 1 92 ? -16.806 -10.974 8.847 1.00 65.50 92 ASN A CA 1
ATOM 746 C C . ASN A 1 92 ? -16.397 -10.494 10.240 1.00 65.50 92 ASN A C 1
ATOM 748 O O . ASN A 1 92 ? -15.235 -10.173 10.494 1.00 65.50 92 ASN A O 1
ATOM 752 N N . TYR A 1 93 ? -17.363 -10.505 11.159 1.00 67.81 93 TYR A N 1
ATOM 753 C CA . TYR A 1 93 ? -17.185 -10.111 12.557 1.00 67.81 93 TYR A CA 1
ATOM 754 C C . TYR A 1 93 ? -17.179 -11.348 13.469 1.00 67.81 93 TYR A C 1
ATOM 756 O O . TYR A 1 93 ? -18.156 -11.581 14.183 1.00 67.81 93 TYR A O 1
ATOM 764 N N . PRO A 1 94 ? -16.121 -12.183 13.468 1.00 61.53 94 PRO A N 1
ATOM 765 C CA . PRO A 1 94 ? -16.084 -13.398 14.284 1.00 61.53 94 PRO A CA 1
ATOM 766 C C . PRO A 1 94 ? -16.173 -13.109 15.786 1.00 61.53 94 PRO A C 1
ATOM 768 O O . PRO A 1 94 ? -16.566 -13.982 16.560 1.00 61.53 94 PRO A O 1
ATOM 771 N N . LYS A 1 95 ? -15.796 -11.898 16.219 1.00 66.25 95 LYS A N 1
ATOM 772 C CA . LYS A 1 95 ? -15.873 -11.491 17.620 1.00 66.25 95 LYS A CA 1
ATOM 773 C C . LYS A 1 95 ? -16.174 -10.003 17.744 1.00 66.25 95 LYS A C 1
ATOM 775 O O . LYS A 1 95 ? -15.458 -9.170 17.190 1.00 66.25 95 LYS A O 1
ATOM 780 N N . MET A 1 96 ? -17.207 -9.685 18.516 1.00 78.12 96 MET A N 1
ATOM 781 C CA . MET A 1 96 ? -17.592 -8.323 18.855 1.00 78.12 96 MET A CA 1
ATOM 782 C C . MET A 1 96 ? -17.777 -8.220 20.364 1.00 78.12 96 MET A C 1
ATOM 784 O O . MET A 1 96 ? -18.430 -9.067 20.973 1.00 78.12 96 MET A O 1
ATOM 788 N N . PHE A 1 97 ? -17.204 -7.178 20.949 1.00 79.88 97 PHE A N 1
ATOM 789 C CA . PHE A 1 97 ? -17.414 -6.817 22.341 1.00 79.88 97 PHE A CA 1
ATOM 790 C C . PHE A 1 97 ? -18.017 -5.425 22.399 1.00 79.88 97 PHE A C 1
ATOM 792 O O . PHE A 1 97 ? -17.565 -4.523 21.695 1.00 79.88 97 PHE A O 1
ATOM 799 N N . GLU A 1 98 ? -19.017 -5.257 23.251 1.00 84.50 98 GLU A N 1
ATOM 800 C CA . GLU A 1 98 ? -19.700 -3.989 23.454 1.00 84.50 98 GLU A CA 1
ATOM 801 C C . GLU A 1 98 ? -19.701 -3.653 24.941 1.00 84.50 98 GLU A C 1
ATOM 803 O O . GLU A 1 98 ? -19.953 -4.512 25.790 1.00 84.50 98 GLU A O 1
ATOM 808 N N . ALA A 1 99 ? -19.430 -2.391 25.252 1.00 81.62 99 ALA A N 1
ATOM 809 C CA . ALA A 1 99 ? -19.585 -1.864 26.592 1.00 81.62 99 ALA A CA 1
ATOM 810 C C . ALA A 1 99 ? -20.245 -0.490 26.562 1.00 81.62 99 ALA A C 1
ATOM 812 O O . ALA A 1 99 ? -20.017 0.326 25.668 1.00 81.62 99 ALA A O 1
ATOM 813 N N . THR A 1 100 ? -21.018 -0.217 27.609 1.00 86.75 100 THR A N 1
ATOM 814 C CA . THR A 1 100 ? -21.722 1.050 27.792 1.00 86.75 100 THR A CA 1
ATOM 815 C C . THR A 1 100 ? -21.333 1.714 29.108 1.00 86.75 100 THR A C 1
ATOM 817 O O . THR A 1 100 ? -20.946 1.063 30.092 1.00 86.75 100 THR A O 1
ATOM 820 N N . GLY A 1 101 ? -21.427 3.039 29.136 1.00 84.69 101 GLY A N 1
ATOM 821 C CA . GLY A 1 101 ? -21.228 3.824 30.346 1.00 84.69 101 GLY A CA 1
ATOM 822 C C . GLY A 1 101 ? -21.804 5.224 30.227 1.00 84.69 101 GLY A C 1
ATOM 823 O O . GLY A 1 101 ? -21.987 5.748 29.130 1.00 84.69 101 GLY A O 1
ATOM 824 N N . LYS A 1 102 ? -22.100 5.844 31.368 1.00 83.12 102 LYS A N 1
ATOM 825 C CA . LYS A 1 102 ? -22.616 7.218 31.402 1.00 83.12 102 LYS A CA 1
ATOM 826 C C . LYS A 1 102 ? -21.518 8.219 31.056 1.00 83.12 102 LYS A C 1
ATOM 828 O O . LYS A 1 102 ? -21.776 9.218 30.388 1.00 83.12 102 LYS A O 1
ATOM 833 N N . LEU A 1 103 ? -20.286 7.937 31.478 1.00 80.81 103 LEU A N 1
ATOM 834 C CA . LEU A 1 103 ? -19.109 8.747 31.176 1.00 80.81 103 LEU A CA 1
ATOM 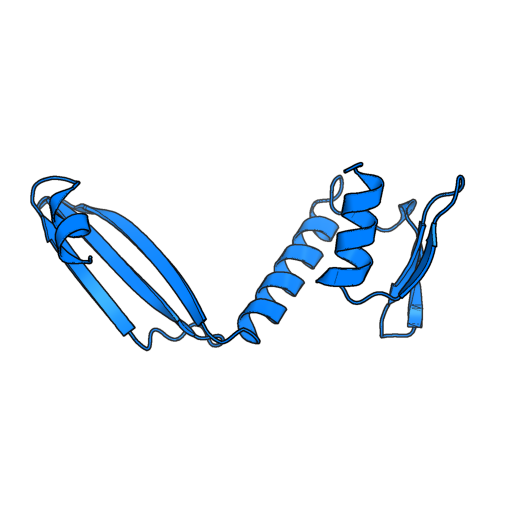835 C C . LEU A 1 103 ? -18.270 8.100 30.071 1.00 80.81 103 LEU A C 1
ATOM 837 O O . LEU A 1 103 ? -18.094 6.887 30.040 1.00 80.81 103 LEU A O 1
ATOM 841 N N . ARG A 1 104 ? -17.654 8.924 29.216 1.00 70.56 104 ARG A N 1
ATOM 842 C CA . ARG A 1 104 ? -16.864 8.487 28.045 1.00 70.56 104 ARG A CA 1
ATOM 843 C C . ARG A 1 104 ? -15.782 7.438 28.342 1.00 70.56 104 ARG A C 1
ATOM 845 O O . ARG A 1 104 ? -15.445 6.649 27.469 1.00 70.56 104 ARG A O 1
ATOM 852 N N . LYS A 1 105 ? -15.219 7.434 29.554 1.00 75.50 105 LYS A N 1
ATOM 853 C CA . LYS A 1 105 ? -14.122 6.533 29.959 1.00 75.50 105 LYS A CA 1
ATOM 854 C C . LYS A 1 105 ? -14.599 5.172 30.475 1.00 75.50 105 LYS A C 1
ATOM 856 O O . LYS A 1 105 ? -13.836 4.214 30.445 1.00 75.50 105 LYS A O 1
ATOM 861 N N . GLU A 1 106 ? -15.837 5.088 30.952 1.00 75.00 106 GLU A N 1
ATOM 862 C CA . GLU A 1 106 ? -16.406 3.870 31.538 1.00 75.00 106 GLU A CA 1
ATOM 863 C C . GLU A 1 106 ? -16.512 2.696 30.556 1.00 75.00 106 GLU A C 1
ATOM 865 O O . GLU A 1 106 ? -16.098 1.602 30.934 1.00 75.00 106 GLU A O 1
ATOM 870 N N . PRO A 1 107 ? -17.028 2.859 29.321 1.00 58.50 107 PRO A N 1
ATOM 871 C CA . PRO A 1 107 ? -17.138 1.727 28.407 1.00 58.50 107 PRO A CA 1
ATOM 872 C C . PRO A 1 107 ? -15.759 1.226 27.952 1.00 58.50 107 PRO A C 1
ATOM 874 O O . PRO A 1 107 ? -15.565 0.026 27.814 1.00 58.50 107 PRO A O 1
ATOM 877 N N . TYR A 1 108 ? -14.766 2.114 27.823 1.00 58.69 108 TYR A N 1
ATOM 878 C CA . TYR A 1 108 ? -13.382 1.734 27.518 1.00 58.69 108 TYR A CA 1
ATOM 879 C C . TYR A 1 108 ? -12.762 0.857 28.616 1.00 58.69 108 TYR A C 1
ATOM 881 O O . TYR A 1 108 ? -12.191 -0.187 28.325 1.00 58.69 108 TYR A O 1
ATOM 889 N N . ALA A 1 109 ? -12.924 1.246 29.884 1.00 67.19 109 ALA A N 1
ATOM 890 C CA . ALA A 1 109 ? -12.376 0.505 31.022 1.00 67.19 109 ALA A CA 1
ATOM 891 C C . ALA A 1 109 ? -13.011 -0.884 31.227 1.00 67.19 109 ALA A C 1
ATOM 893 O O . ALA A 1 109 ? -12.449 -1.697 31.947 1.00 67.19 109 ALA A O 1
ATOM 894 N N . LYS A 1 110 ? -14.178 -1.144 30.626 1.00 71.44 110 LYS A N 1
ATOM 895 C CA . LYS A 1 110 ? -14.874 -2.440 30.684 1.00 71.44 110 LYS A CA 1
ATOM 896 C C . LYS A 1 110 ? -14.474 -3.401 29.557 1.00 71.44 110 LYS A C 1
ATOM 898 O O . LYS A 1 110 ? -14.854 -4.565 29.612 1.00 71.44 110 LYS A O 1
ATOM 903 N N . LEU A 1 111 ? -13.787 -2.904 28.526 1.00 61.09 111 LEU A N 1
ATOM 904 C CA . LEU A 1 111 ? -13.333 -3.688 27.370 1.00 61.09 111 LEU A CA 1
ATOM 905 C C . LEU A 1 111 ? -11.867 -4.143 27.487 1.00 61.09 111 LEU A C 1
ATOM 907 O O . LEU A 1 111 ? -11.441 -4.974 26.686 1.00 61.09 111 LEU A O 1
ATOM 911 N N . LEU A 1 112 ? -11.120 -3.590 28.451 1.00 57.41 112 LEU A N 1
ATOM 912 C CA . LEU A 1 112 ? -9.768 -4.003 28.850 1.00 57.41 112 LEU A CA 1
ATOM 913 C C . LEU A 1 112 ? -9.831 -5.032 29.982 1.00 57.41 112 LEU A C 1
ATOM 915 O O . LEU A 1 112 ? -8.972 -5.940 29.974 1.00 57.41 112 LEU A O 1
#

Solvent-accessible surface area (backbone atoms only — not comparable to full-atom values): 6414 Å² total; per-residue (Å²): 137,52,72,68,57,50,52,54,43,44,40,40,73,62,71,55,24,47,80,78,46,77,56,101,91,43,40,33,32,30,39,88,87,68,51,76,44,42,47,94,80,58,46,51,88,83,36,69,71,45,32,48,54,52,50,54,41,50,52,53,51,41,34,70,50,50,63,52,78,47,80,48,76,49,81,54,100,84,27,23,42,27,38,43,33,42,28,37,44,81,72,45,71,89,42,75,48,78,30,66,24,75,47,82,62,49,11,56,68,71,76,110